Protein AF-A0A2E0PQY1-F1 (afdb_monomer_lite)

Foldseek 3Di:
DVCCVVVVNQEDEAEQADPPHDDPLLVLQVLLVVLVVVVCVVVNHFYEYEYAADDALVNQLSCLQSNHPGYDYDDPDDDDPVVVVVRVVVNVVVCVVLVHPDSNPRHLVSDEDCDDVSLVSNVRHHPVGPGRDVVVVVVD

Radius of gyration: 15.75 Å; chains: 1; bounding box: 32×39×38 Å

pLDDT: mean 88.06, std 8.1, range [52.03, 96.94]

Structure (mmCIF, N/CA/C/O backbone):
data_AF-A0A2E0PQY1-F1
#
_entry.id   AF-A0A2E0PQY1-F1
#
loop_
_atom_site.group_PDB
_atom_site.id
_atom_site.type_symbol
_atom_site.label_atom_id
_atom_site.label_alt_id
_atom_site.label_comp_id
_atom_site.label_asym_id
_atom_site.label_entity_id
_atom_site.label_seq_id
_atom_site.pdbx_PDB_ins_code
_atom_site.Cartn_x
_atom_site.Cartn_y
_atom_site.Cartn_z
_atom_site.occupancy
_atom_site.B_iso_or_equiv
_atom_site.auth_seq_id
_atom_site.auth_comp_id
_atom_site.auth_asym_id
_atom_site.auth_atom_id
_atom_site.pdbx_PDB_model_num
ATOM 1 N N . PHE A 1 1 ? 0.077 -16.374 2.109 1.00 88.81 1 PHE A N 1
ATOM 2 C CA . PHE A 1 1 ? -1.382 -16.440 2.344 1.00 88.81 1 PHE A CA 1
ATOM 3 C C . PHE A 1 1 ? -2.010 -17.798 2.035 1.00 88.81 1 PHE A C 1
ATOM 5 O O . PHE A 1 1 ? -3.224 -17.885 1.972 1.00 88.81 1 PHE A O 1
ATOM 12 N N . ARG A 1 2 ? -1.233 -18.884 1.908 1.00 88.38 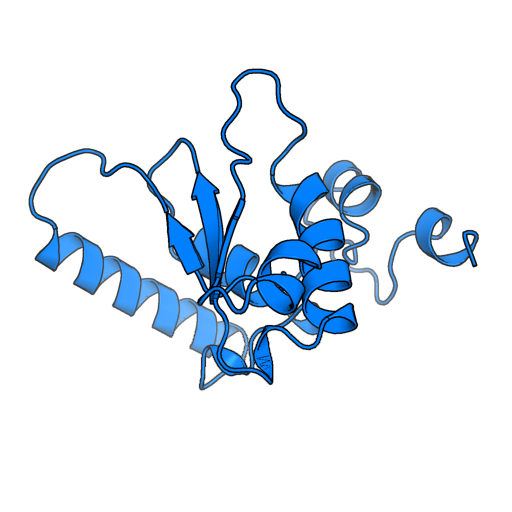2 ARG A N 1
ATOM 13 C CA . ARG A 1 2 ? -1.807 -20.219 1.703 1.00 88.38 2 ARG A CA 1
ATOM 14 C C . ARG A 1 2 ? -2.654 -20.681 2.891 1.00 88.38 2 ARG A C 1
ATOM 16 O O . ARG A 1 2 ? -3.791 -21.051 2.686 1.00 88.38 2 ARG A O 1
ATOM 23 N N . LEU A 1 3 ? -2.146 -20.536 4.118 1.00 90.88 3 LEU A N 1
ATOM 24 C CA . LEU A 1 3 ? -2.898 -20.871 5.336 1.00 90.88 3 LEU A CA 1
ATOM 25 C C . LEU A 1 3 ? -4.227 -20.110 5.454 1.00 90.88 3 LEU A C 1
ATOM 27 O O . LEU A 1 3 ? -5.209 -20.684 5.892 1.00 90.88 3 LEU A O 1
ATOM 31 N N . VAL A 1 4 ? -4.273 -18.847 5.015 1.00 92.31 4 VAL A N 1
ATOM 32 C CA . VAL A 1 4 ? -5.513 -18.049 4.975 1.00 92.31 4 VAL A CA 1
ATOM 33 C C . VAL A 1 4 ? -6.566 -18.702 4.075 1.00 92.31 4 VAL A C 1
ATOM 35 O O . VAL A 1 4 ? -7.746 -18.678 4.396 1.00 92.31 4 VAL A O 1
ATOM 38 N N . MET A 1 5 ? -6.137 -19.301 2.962 1.00 90.12 5 MET A N 1
ATOM 39 C CA . MET A 1 5 ? -7.024 -20.016 2.043 1.00 90.12 5 MET A CA 1
ATOM 40 C C . MET A 1 5 ? -7.371 -21.411 2.566 1.00 90.12 5 MET A C 1
ATOM 42 O O . MET A 1 5 ? -8.541 -21.765 2.616 1.00 90.12 5 MET A O 1
ATOM 46 N N . ASP A 1 6 ? -6.362 -22.180 2.978 1.00 93.12 6 ASP A N 1
ATOM 47 C CA . ASP A 1 6 ? -6.505 -23.581 3.390 1.00 93.12 6 ASP A CA 1
ATOM 48 C C . ASP A 1 6 ? -7.356 -23.724 4.668 1.00 93.12 6 ASP A C 1
ATOM 50 O O . ASP A 1 6 ? -8.030 -24.735 4.842 1.00 93.12 6 ASP A O 1
ATOM 54 N N . LEU A 1 7 ? -7.338 -22.718 5.549 1.00 94.75 7 LEU A N 1
ATOM 55 C CA . LEU A 1 7 ? -8.118 -22.675 6.794 1.00 94.75 7 LEU A CA 1
ATOM 56 C C . LEU A 1 7 ? -9.393 -21.821 6.690 1.00 94.75 7 LEU A C 1
ATOM 58 O O . LEU A 1 7 ? -10.040 -21.587 7.704 1.00 94.75 7 LEU A O 1
ATOM 62 N N . ASP A 1 8 ? -9.711 -21.323 5.494 1.00 92.12 8 ASP A N 1
ATOM 63 C CA . ASP A 1 8 ? -10.828 -20.414 5.220 1.00 92.12 8 ASP A CA 1
ATOM 64 C C . ASP A 1 8 ? -10.943 -19.221 6.189 1.00 92.12 8 ASP A C 1
ATOM 66 O O . ASP A 1 8 ? -12.006 -18.887 6.702 1.00 92.12 8 ASP A O 1
ATOM 70 N N . LEU A 1 9 ? -9.819 -18.548 6.439 1.00 94.50 9 LEU A N 1
ATOM 71 C CA . LEU A 1 9 ? -9.790 -17.345 7.271 1.00 94.50 9 LEU A CA 1
ATOM 72 C C . LEU A 1 9 ? -10.254 -16.123 6.472 1.00 94.50 9 LEU A C 1
ATOM 74 O O . LEU A 1 9 ? -10.051 -16.049 5.254 1.00 94.50 9 LEU A O 1
ATOM 78 N N . ASP A 1 10 ? -10.776 -15.115 7.169 1.00 93.38 10 ASP A N 1
ATOM 79 C CA . ASP A 1 10 ? -11.189 -13.841 6.564 1.00 93.38 10 ASP A CA 1
ATOM 80 C C . ASP A 1 10 ? -10.007 -12.999 6.074 1.00 93.38 10 ASP A C 1
ATOM 82 O O . ASP A 1 10 ? -10.168 -12.106 5.243 1.00 93.38 10 ASP A O 1
ATOM 86 N N . GLY A 1 11 ? -8.795 -13.256 6.569 1.00 93.31 11 GLY A N 1
ATOM 87 C CA . GLY A 1 11 ? -7.642 -12.452 6.203 1.00 93.31 11 GLY A CA 1
ATOM 88 C C . GLY A 1 11 ? -6.371 -12.740 6.985 1.00 93.31 11 GLY A C 1
ATOM 89 O O . GLY A 1 11 ? -6.246 -13.747 7.680 1.00 93.31 11 GLY A O 1
ATOM 90 N N . ALA A 1 12 ? -5.406 -11.835 6.845 1.00 93.56 12 ALA A N 1
ATOM 91 C CA . ALA A 1 12 ? -4.158 -11.843 7.594 1.00 93.56 12 ALA A CA 1
ATOM 92 C C . ALA A 1 12 ? -3.723 -10.427 7.975 1.00 93.56 12 ALA A C 1
ATOM 94 O O . ALA A 1 12 ? -3.894 -9.478 7.208 1.00 93.56 12 ALA A O 1
ATOM 95 N N . VAL A 1 13 ? -3.071 -10.326 9.130 1.00 92.44 13 VAL A N 1
ATOM 96 C CA . VAL A 1 13 ? -2.272 -9.165 9.516 1.00 92.44 13 VAL A CA 1
ATOM 97 C C . VAL A 1 13 ? -0.809 -9.526 9.312 1.00 92.44 13 VAL A C 1
ATOM 99 O O . VAL A 1 13 ? -0.341 -10.551 9.804 1.00 92.44 1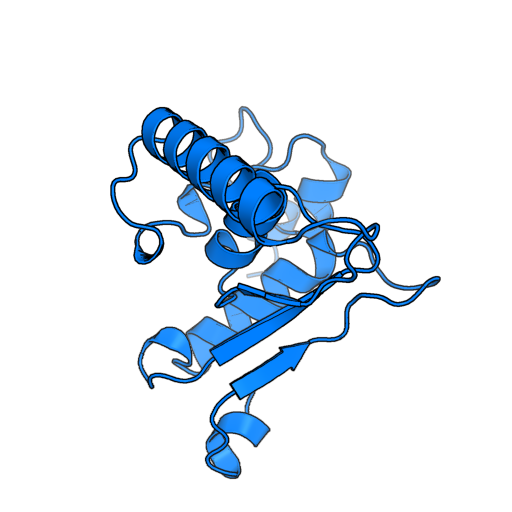3 VAL A O 1
ATOM 102 N N . VAL A 1 14 ? -0.098 -8.713 8.538 1.00 89.25 14 VAL A N 1
ATOM 103 C CA . VAL A 1 14 ? 1.336 -8.866 8.314 1.00 89.25 14 VAL A CA 1
ATOM 104 C C . VAL A 1 14 ? 2.062 -7.896 9.234 1.00 89.25 14 VAL A C 1
ATOM 106 O O . VAL A 1 14 ? 2.099 -6.691 8.982 1.00 89.25 14 VAL A O 1
ATOM 109 N N . GLU A 1 15 ? 2.667 -8.440 10.283 1.00 85.56 15 GLU A N 1
ATOM 110 C CA . GLU A 1 15 ? 3.571 -7.696 11.150 1.00 85.56 15 GLU A CA 1
ATOM 111 C C . GLU A 1 15 ? 4.848 -7.375 10.363 1.00 85.56 15 GLU A C 1
ATOM 113 O O . GLU A 1 15 ? 5.641 -8.250 10.014 1.00 85.56 15 GLU A O 1
ATOM 118 N N . CYS A 1 16 ? 5.025 -6.103 10.015 1.00 76.00 16 CYS A N 1
ATOM 119 C CA . CYS A 1 16 ? 6.270 -5.591 9.435 1.00 76.00 16 CYS A CA 1
ATOM 120 C C . CYS A 1 16 ? 6.935 -4.556 10.359 1.00 76.00 16 CYS A C 1
ATOM 122 O O . CYS A 1 16 ? 7.939 -3.937 10.004 1.00 76.00 16 CYS A O 1
ATOM 124 N N . ALA A 1 17 ? 6.369 -4.388 11.552 1.00 66.94 17 ALA A N 1
ATOM 125 C CA . ALA A 1 17 ? 6.656 -3.366 12.539 1.00 66.94 17 ALA A CA 1
ATOM 126 C C . ALA A 1 17 ? 7.740 -3.818 13.540 1.00 66.94 17 ALA A C 1
ATOM 128 O O . ALA A 1 17 ? 7.643 -3.589 14.737 1.00 66.94 17 ALA A O 1
ATOM 129 N N . THR A 1 18 ? 8.802 -4.482 13.075 1.00 65.62 18 THR A N 1
ATOM 130 C CA . THR A 1 18 ? 9.879 -4.931 13.974 1.00 65.62 18 THR A CA 1
ATOM 131 C C . THR A 1 18 ? 11.009 -3.891 14.036 1.00 65.62 18 THR A C 1
ATOM 133 O O . THR A 1 18 ? 11.478 -3.483 12.969 1.00 65.62 18 THR A O 1
ATOM 136 N N . PRO A 1 19 ? 11.526 -3.513 15.225 1.00 60.47 19 PRO A N 1
ATOM 137 C CA . PRO A 1 19 ? 12.599 -2.516 15.378 1.00 60.47 19 PRO A CA 1
ATOM 138 C C . PRO A 1 19 ? 13.877 -2.805 14.572 1.00 60.47 19 PRO A C 1
ATOM 140 O O . PRO A 1 19 ? 14.558 -1.880 14.142 1.00 60.47 19 PRO A O 1
ATOM 143 N N . ASN A 1 20 ? 14.170 -4.087 14.323 1.00 60.59 20 ASN A N 1
ATOM 144 C CA . ASN A 1 20 ? 15.337 -4.552 13.558 1.00 60.59 20 ASN A CA 1
ATOM 145 C C . ASN A 1 20 ? 14.961 -5.097 12.164 1.00 60.59 20 ASN A C 1
ATOM 147 O O . ASN A 1 20 ? 15.749 -5.800 11.531 1.00 60.59 20 ASN A O 1
ATOM 151 N N . GLY A 1 21 ? 13.733 -4.843 11.709 1.00 58.28 21 GLY A N 1
ATOM 152 C CA . GLY A 1 21 ? 13.182 -5.419 10.486 1.00 58.28 21 GLY A CA 1
ATOM 153 C C . GLY A 1 21 ? 13.717 -4.797 9.206 1.00 58.28 21 GLY A C 1
ATOM 154 O O . GLY A 1 21 ? 14.208 -3.670 9.175 1.00 58.28 21 GLY A O 1
ATOM 155 N N . SER A 1 22 ? 13.547 -5.522 8.100 1.00 62.38 22 SER A N 1
ATOM 156 C CA . SER A 1 22 ? 13.678 -4.942 6.762 1.00 62.38 22 SER A CA 1
ATOM 157 C C . SER A 1 22 ? 12.731 -3.749 6.602 1.00 62.38 22 SER A C 1
ATOM 159 O O . SER A 1 22 ? 11.600 -3.806 7.082 1.00 62.38 22 SER A O 1
ATOM 161 N N . ARG A 1 23 ? 13.152 -2.706 5.869 1.00 72.81 23 ARG A N 1
ATOM 162 C CA . ARG A 1 23 ? 12.294 -1.555 5.526 1.00 72.81 23 ARG A CA 1
ATOM 163 C C . ARG A 1 23 ? 10.919 -2.041 5.042 1.00 72.81 23 ARG A C 1
ATOM 165 O O . ARG A 1 23 ? 10.879 -2.924 4.186 1.00 72.81 23 ARG A O 1
ATOM 172 N N . LEU A 1 24 ? 9.820 -1.430 5.507 1.00 77.94 24 LEU A N 1
ATOM 173 C CA . LEU A 1 24 ? 8.442 -1.765 5.089 1.00 77.94 24 LEU A CA 1
ATOM 174 C C . LEU A 1 24 ? 8.318 -1.913 3.563 1.00 77.94 24 LEU A C 1
ATOM 176 O O . LEU A 1 24 ? 7.732 -2.872 3.064 1.00 77.94 24 LEU A O 1
ATOM 180 N N . ALA A 1 25 ? 8.977 -1.019 2.818 1.00 79.62 25 ALA A N 1
ATOM 181 C CA . ALA A 1 25 ? 9.024 -1.027 1.358 1.00 79.62 25 ALA A CA 1
ATOM 182 C C . ALA A 1 25 ? 9.526 -2.345 0.729 1.00 79.62 25 ALA A C 1
ATOM 184 O O . ALA A 1 25 ? 9.157 -2.652 -0.402 1.00 79.62 25 ALA A O 1
ATOM 185 N N . ALA A 1 26 ? 10.339 -3.136 1.437 1.00 82.06 26 ALA A N 1
ATOM 186 C CA . ALA A 1 26 ? 10.832 -4.436 0.982 1.00 82.06 26 ALA A CA 1
ATOM 187 C C . ALA A 1 26 ? 9.815 -5.579 1.175 1.00 82.06 26 ALA A C 1
ATOM 189 O O . ALA A 1 26 ? 9.912 -6.608 0.502 1.00 82.06 26 ALA A O 1
ATOM 190 N N . ALA A 1 27 ? 8.837 -5.421 2.073 1.00 83.38 27 ALA A N 1
ATOM 191 C CA . ALA A 1 27 ? 7.785 -6.413 2.313 1.00 83.38 27 ALA A CA 1
ATOM 192 C C . ALA A 1 27 ? 6.624 -6.275 1.314 1.00 83.38 27 ALA A C 1
ATOM 194 O O . ALA A 1 27 ? 6.091 -7.277 0.828 1.00 83.38 27 ALA A O 1
ATOM 195 N N . LEU A 1 28 ? 6.293 -5.037 0.937 1.00 83.62 28 LEU A N 1
ATOM 196 C CA . LEU A 1 28 ? 5.216 -4.693 0.000 1.00 83.62 28 LEU A CA 1
ATOM 197 C C . LEU A 1 28 ? 5.197 -5.509 -1.314 1.00 83.62 28 LEU A C 1
ATOM 199 O O . LEU A 1 28 ? 4.122 -5.954 -1.716 1.00 83.62 28 LEU A O 1
ATOM 203 N N . PRO A 1 29 ? 6.327 -5.787 -1.997 1.00 82.62 29 PRO A N 1
ATOM 204 C CA . PRO A 1 29 ? 6.317 -6.551 -3.244 1.00 82.62 29 PRO A CA 1
ATOM 205 C C . PRO A 1 29 ? 5.970 -8.019 -3.006 1.00 82.62 29 PRO A C 1
ATOM 207 O O . PRO A 1 29 ? 5.241 -8.611 -3.800 1.00 82.62 29 PRO A O 1
ATOM 210 N N . LYS A 1 30 ? 6.468 -8.600 -1.905 1.00 85.31 30 LYS A N 1
ATOM 211 C CA . LYS A 1 30 ? 6.166 -9.983 -1.519 1.00 85.31 30 LYS A CA 1
ATOM 212 C C . LYS A 1 30 ? 4.689 -10.127 -1.175 1.00 85.31 30 LYS A C 1
ATOM 214 O O . LYS A 1 30 ? 4.054 -11.068 -1.644 1.00 85.31 30 LYS A O 1
ATOM 219 N N . ILE A 1 31 ? 4.142 -9.171 -0.422 1.00 88.69 31 ILE A N 1
ATOM 220 C CA . ILE A 1 31 ? 2.715 -9.116 -0.088 1.00 88.69 31 ILE A CA 1
ATOM 221 C C . ILE A 1 31 ? 1.883 -9.018 -1.366 1.00 88.69 31 ILE A C 1
ATOM 223 O O . ILE A 1 31 ? 1.023 -9.864 -1.586 1.00 88.69 31 ILE A O 1
ATOM 227 N N . GLY A 1 32 ? 2.179 -8.061 -2.249 1.00 86.44 32 GLY A N 1
ATOM 228 C CA . GLY A 1 32 ? 1.419 -7.866 -3.484 1.00 86.44 32 GLY A CA 1
ATOM 229 C C . GLY A 1 32 ? 1.456 -9.068 -4.427 1.00 86.44 32 GLY A C 1
ATOM 230 O O . GLY A 1 32 ? 0.422 -9.459 -4.971 1.00 86.44 32 GLY A O 1
ATOM 231 N N . LEU A 1 33 ? 2.623 -9.698 -4.598 1.00 85.81 33 LEU A N 1
ATOM 232 C CA . LEU A 1 33 ? 2.763 -10.909 -5.413 1.00 85.81 33 LEU A CA 1
ATOM 233 C C . LEU A 1 33 ? 1.994 -12.087 -4.812 1.00 85.81 33 LEU A C 1
ATOM 235 O O . LEU A 1 33 ? 1.245 -12.746 -5.530 1.00 85.81 33 LEU A O 1
ATOM 239 N N . ALA A 1 34 ? 2.139 -12.330 -3.508 1.00 87.50 34 ALA A N 1
ATOM 240 C CA . ALA A 1 34 ? 1.440 -13.416 -2.830 1.00 87.50 34 ALA A CA 1
ATOM 241 C C . ALA A 1 34 ? -0.080 -13.193 -2.799 1.00 87.50 34 ALA A C 1
ATOM 243 O O . ALA A 1 34 ? -0.838 -14.130 -3.032 1.00 87.50 34 ALA A O 1
ATOM 244 N N . SER A 1 35 ? -0.526 -11.959 -2.546 1.00 88.12 35 SER A N 1
ATOM 245 C CA . SER A 1 35 ? -1.938 -11.554 -2.550 1.00 88.12 35 SER A CA 1
ATOM 246 C C . SER A 1 35 ? -2.572 -11.819 -3.916 1.00 88.12 35 SER A C 1
ATOM 248 O O . SER A 1 35 ? -3.613 -12.473 -4.011 1.00 88.12 35 SER A O 1
ATOM 250 N N . LYS A 1 36 ? -1.886 -11.407 -4.991 1.00 87.19 36 LYS A N 1
ATOM 251 C CA . LYS A 1 36 ? -2.334 -11.629 -6.368 1.00 87.19 36 LYS A CA 1
ATOM 252 C C . LYS A 1 36 ? -2.331 -13.107 -6.761 1.00 87.19 36 LYS A C 1
ATOM 254 O O . LYS A 1 36 ? -3.302 -13.564 -7.351 1.00 87.19 36 LYS A O 1
ATOM 259 N N . ALA A 1 37 ? -1.264 -13.846 -6.451 1.00 86.88 37 ALA A N 1
ATOM 260 C CA . ALA A 1 37 ? -1.142 -15.265 -6.796 1.00 86.88 37 ALA A CA 1
ATOM 261 C C . ALA A 1 37 ? -2.212 -16.135 -6.119 1.00 86.88 37 ALA A C 1
ATOM 263 O O . ALA A 1 37 ? -2.658 -17.116 -6.703 1.00 86.88 37 ALA A O 1
ATOM 264 N N . MET A 1 38 ? -2.637 -15.757 -4.912 1.00 86.88 38 MET A N 1
ATOM 265 C CA . MET A 1 38 ? -3.660 -16.477 -4.151 1.00 86.88 38 MET A CA 1
ATOM 266 C C . MET A 1 38 ? -5.082 -15.938 -4.379 1.00 86.88 38 MET A C 1
ATOM 268 O O . MET A 1 38 ? -6.014 -16.437 -3.759 1.00 86.88 38 MET A O 1
ATOM 272 N N . GLY A 1 39 ? -5.269 -14.915 -5.225 1.00 85.44 39 GLY A N 1
ATOM 273 C CA . GLY A 1 39 ? -6.591 -14.337 -5.490 1.00 85.44 39 GLY A CA 1
ATOM 274 C C . GLY A 1 39 ? -7.262 -13.721 -4.256 1.00 85.44 39 GLY A C 1
ATOM 275 O O . GLY A 1 39 ? -8.487 -13.749 -4.143 1.00 85.44 39 GLY A O 1
ATOM 276 N N . ILE A 1 40 ? -6.486 -13.172 -3.314 1.00 86.00 40 ILE A N 1
ATOM 277 C CA . ILE A 1 40 ? -7.017 -12.675 -2.032 1.00 86.00 40 ILE A CA 1
ATOM 278 C C . ILE A 1 40 ? -8.051 -11.564 -2.250 1.00 86.00 40 ILE A C 1
ATOM 280 O O . ILE A 1 40 ? -9.187 -11.674 -1.799 1.00 86.00 40 ILE A O 1
ATOM 284 N N . GLY A 1 41 ? -7.707 -10.548 -3.049 1.00 78.19 41 GLY A N 1
ATOM 285 C CA . GLY A 1 41 ? -8.624 -9.441 -3.343 1.00 78.19 41 GLY A CA 1
ATOM 286 C C . GLY A 1 41 ? -9.887 -9.848 -4.114 1.00 78.19 41 GLY A C 1
ATOM 287 O O . GLY A 1 41 ? -10.893 -9.153 -4.040 1.00 78.19 41 GLY A O 1
ATOM 288 N N . THR A 1 42 ? -9.869 -10.974 -4.836 1.00 82.56 42 THR A N 1
ATOM 289 C CA . THR A 1 42 ? -11.040 -11.492 -5.570 1.00 82.56 42 THR A CA 1
ATOM 290 C C . THR A 1 42 ? -11.912 -12.427 -4.737 1.00 82.56 42 THR A C 1
ATOM 292 O O . THR A 1 42 ? -13.039 -12.706 -5.127 1.00 82.56 42 THR A O 1
ATOM 295 N N . THR A 1 43 ? -11.404 -12.918 -3.605 1.00 85.75 43 THR A N 1
ATOM 296 C CA . THR A 1 43 ? -12.106 -13.860 -2.716 1.00 85.75 43 THR A CA 1
ATOM 297 C C . THR A 1 43 ? -12.714 -13.173 -1.495 1.00 85.75 43 THR A C 1
ATOM 299 O O . THR A 1 43 ? -13.198 -13.844 -0.593 1.00 85.75 43 THR A O 1
ATOM 302 N N . GLY A 1 44 ? -12.700 -11.834 -1.462 1.00 85.25 44 GLY A N 1
ATOM 303 C CA . GLY A 1 44 ? -13.249 -11.046 -0.357 1.00 85.25 44 GLY A CA 1
ATOM 304 C C . GLY A 1 44 ? -12.423 -11.115 0.929 1.00 85.25 44 GLY A C 1
ATOM 305 O O . GLY A 1 44 ? -12.894 -10.662 1.965 1.00 85.25 44 GLY A O 1
ATOM 306 N N . LYS A 1 45 ? -11.206 -11.669 0.870 1.00 91.69 45 LYS A N 1
ATOM 307 C CA . LYS A 1 45 ? -10.313 -11.803 2.023 1.00 91.69 45 LYS A CA 1
ATOM 308 C C . LYS A 1 45 ? -9.452 -10.549 2.196 1.00 91.69 45 LYS A C 1
ATOM 310 O O . LYS A 1 45 ? -9.093 -9.883 1.222 1.00 91.69 45 LYS A O 1
ATOM 315 N N . PHE A 1 46 ? -9.083 -10.243 3.436 1.00 92.56 46 PHE A N 1
ATOM 316 C CA . PHE A 1 46 ? -8.410 -8.998 3.798 1.00 92.56 46 PHE A CA 1
ATOM 317 C C . PHE A 1 46 ? -6.931 -9.193 4.140 1.00 92.56 46 PHE A C 1
ATOM 319 O O . PHE A 1 46 ? -6.536 -10.175 4.765 1.00 92.56 46 PHE A O 1
ATOM 326 N N . ILE A 1 47 ? -6.091 -8.232 3.756 1.00 93.12 47 ILE A N 1
ATOM 327 C CA . ILE A 1 47 ? -4.688 -8.178 4.180 1.00 93.12 47 ILE A CA 1
ATOM 328 C C . ILE A 1 47 ? -4.422 -6.818 4.799 1.00 93.12 47 ILE A C 1
ATOM 330 O O . ILE A 1 47 ? -4.489 -5.798 4.117 1.00 93.12 47 ILE A O 1
ATOM 334 N N . PHE A 1 48 ? -4.049 -6.808 6.067 1.00 92.88 48 PHE A N 1
ATOM 335 C CA . PHE A 1 48 ? -3.568 -5.611 6.737 1.00 92.88 48 PHE A CA 1
ATOM 336 C C . PHE A 1 48 ? -2.061 -5.692 6.922 1.00 92.88 48 PHE A C 1
ATOM 338 O O . PHE A 1 48 ? -1.504 -6.778 7.085 1.00 92.88 48 PHE A O 1
ATOM 345 N N . ILE A 1 49 ? -1.399 -4.543 6.893 1.00 91.06 49 ILE A N 1
ATOM 346 C CA . ILE A 1 49 ? -0.000 -4.421 7.299 1.00 91.06 49 ILE A CA 1
ATOM 347 C C . ILE A 1 49 ? 0.075 -3.522 8.526 1.00 91.06 49 ILE A C 1
ATOM 349 O O . ILE A 1 49 ? -0.614 -2.505 8.600 1.00 91.06 49 ILE A O 1
ATOM 353 N N . GLU A 1 50 ? 0.876 -3.930 9.500 1.00 89.81 50 GLU A N 1
ATOM 354 C CA . GLU A 1 50 ? 1.068 -3.176 10.733 1.00 89.81 50 GLU A CA 1
ATOM 355 C C . GLU A 1 50 ? 2.221 -2.172 10.605 1.00 89.81 50 GLU A C 1
ATOM 357 O O . GLU A 1 50 ? 3.273 -2.490 10.034 1.00 89.81 50 GLU A O 1
ATOM 362 N N . THR A 1 51 ? 2.037 -0.967 11.150 1.00 86.12 51 THR A N 1
ATOM 363 C CA . THR A 1 51 ? 3.052 0.095 11.201 1.00 86.12 51 THR A CA 1
ATOM 364 C C . THR A 1 51 ? 3.355 0.512 12.635 1.00 86.12 51 THR A C 1
ATOM 366 O O . THR A 1 51 ? 2.487 0.508 13.498 1.00 86.12 51 THR A O 1
ATOM 369 N N . MET A 1 52 ? 4.599 0.934 12.884 1.00 84.06 52 MET A N 1
ATOM 370 C CA . MET A 1 52 ? 5.037 1.404 14.210 1.00 84.06 52 MET A CA 1
ATOM 371 C C . MET A 1 52 ? 4.577 2.821 14.553 1.00 84.06 52 MET A C 1
ATOM 373 O O . MET A 1 52 ? 4.606 3.213 15.714 1.00 84.06 52 MET A O 1
ATOM 377 N N . ASN A 1 53 ? 4.192 3.598 13.544 1.00 86.44 53 ASN A N 1
ATOM 378 C CA . ASN A 1 53 ? 3.813 4.998 13.684 1.00 86.44 53 ASN A CA 1
ATOM 379 C C . ASN A 1 53 ? 2.417 5.216 13.102 1.00 86.44 53 ASN A C 1
ATOM 381 O O . ASN A 1 53 ? 1.978 4.444 12.242 1.00 86.44 53 ASN A O 1
ATOM 385 N N . GLU A 1 54 ? 1.758 6.282 13.556 1.00 90.19 54 GLU A N 1
ATOM 386 C CA . GLU A 1 54 ? 0.493 6.743 12.985 1.00 90.19 54 GLU A CA 1
ATOM 387 C C . GLU A 1 54 ? 0.704 7.111 11.504 1.00 90.19 54 GLU A C 1
ATOM 389 O O . GLU A 1 54 ? 1.580 7.932 11.213 1.00 90.19 54 GLU A O 1
ATOM 394 N N . PRO A 1 55 ? -0.038 6.486 10.574 1.00 90.06 55 PRO A N 1
ATOM 395 C CA . PRO A 1 55 ? 0.167 6.654 9.147 1.00 90.06 55 PRO A CA 1
ATOM 396 C C . PRO A 1 55 ? -0.462 7.949 8.652 1.00 90.06 55 PRO A C 1
ATOM 398 O O . PRO A 1 55 ? -1.483 8.408 9.173 1.00 90.06 55 PRO A O 1
ATOM 401 N N . ASP A 1 56 ? 0.107 8.488 7.582 1.00 92.44 56 ASP A N 1
ATOM 402 C CA . ASP A 1 56 ? -0.530 9.545 6.807 1.00 92.44 56 ASP A CA 1
ATOM 403 C C . ASP A 1 56 ? -1.342 8.982 5.620 1.00 92.44 56 ASP A C 1
ATOM 405 O O . ASP A 1 56 ? -1.418 7.772 5.366 1.00 92.44 56 ASP A O 1
ATOM 409 N N . ALA A 1 57 ? -1.979 9.875 4.859 1.00 94.00 57 ALA A N 1
ATOM 410 C CA . ALA A 1 57 ? -2.731 9.482 3.671 1.00 94.00 57 ALA A CA 1
ATOM 411 C C . ALA A 1 57 ? -1.860 8.777 2.611 1.00 94.00 57 ALA A C 1
ATOM 413 O O . ALA A 1 57 ? -2.346 7.885 1.915 1.00 94.00 57 ALA A O 1
ATOM 414 N N . LYS A 1 58 ? -0.579 9.139 2.465 1.00 92.00 58 LYS A N 1
ATOM 415 C CA . LYS A 1 58 ? 0.316 8.508 1.483 1.00 92.00 58 LYS A CA 1
ATOM 416 C C . LYS A 1 58 ? 0.651 7.085 1.892 1.00 92.00 58 LYS A C 1
ATOM 418 O O . LYS A 1 58 ? 0.643 6.212 1.026 1.00 92.00 58 LYS A O 1
ATOM 423 N N . ASP A 1 59 ? 0.898 6.846 3.176 1.00 91.50 59 ASP A N 1
ATOM 424 C CA . ASP A 1 59 ? 1.154 5.509 3.706 1.00 91.50 59 ASP A CA 1
ATOM 425 C C . ASP A 1 59 ? -0.007 4.564 3.368 1.00 91.50 59 ASP A C 1
ATOM 427 O O . ASP A 1 59 ? 0.212 3.462 2.853 1.00 91.50 59 ASP A O 1
ATOM 431 N N . MET A 1 60 ? -1.252 5.023 3.548 1.00 92.00 60 MET A N 1
ATOM 432 C CA . MET A 1 60 ? -2.448 4.266 3.155 1.00 92.00 60 MET A CA 1
ATOM 433 C C . MET A 1 60 ? -2.476 3.959 1.654 1.00 92.00 60 MET A C 1
ATOM 435 O O . MET A 1 60 ? -2.700 2.812 1.260 1.00 92.00 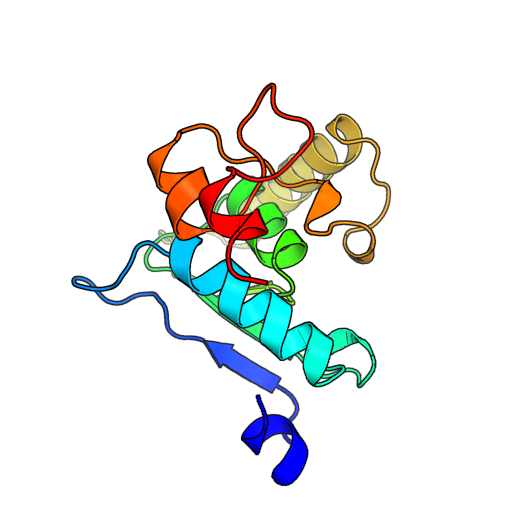60 MET A O 1
ATOM 439 N N . LEU A 1 61 ? -2.213 4.951 0.799 1.00 92.62 61 LEU A N 1
ATOM 440 C CA . LEU A 1 61 ? -2.195 4.756 -0.656 1.00 92.62 61 LEU A CA 1
ATOM 441 C C . LEU A 1 61 ? -1.086 3.791 -1.096 1.00 92.62 61 LEU A C 1
ATOM 443 O O . LEU A 1 61 ? -1.293 2.989 -2.009 1.00 92.62 61 LEU A O 1
ATOM 447 N N . VAL A 1 62 ? 0.080 3.844 -0.450 1.00 91.50 62 VAL A N 1
ATOM 448 C CA . VAL A 1 62 ? 1.198 2.925 -0.695 1.00 91.50 62 VAL A CA 1
ATOM 449 C C . VAL A 1 62 ? 0.824 1.502 -0.292 1.00 91.50 62 VAL A C 1
ATOM 451 O O . VAL A 1 62 ? 1.081 0.573 -1.064 1.00 91.50 62 VAL A O 1
ATOM 454 N N . ALA A 1 63 ? 0.186 1.317 0.864 1.00 91.00 63 ALA A N 1
ATOM 455 C CA . ALA A 1 63 ? -0.276 0.011 1.326 1.00 91.00 63 ALA A CA 1
ATOM 456 C C . ALA A 1 63 ? -1.300 -0.595 0.355 1.00 91.00 63 ALA A C 1
ATOM 458 O O . ALA A 1 63 ? -1.105 -1.711 -0.137 1.00 91.00 63 ALA A O 1
ATOM 459 N N . ILE A 1 64 ? -2.332 0.174 -0.008 1.00 91.38 64 ILE A N 1
ATOM 460 C CA . ILE A 1 64 ? -3.365 -0.255 -0.963 1.00 91.38 64 ILE A CA 1
ATOM 461 C C . ILE A 1 64 ? -2.742 -0.555 -2.330 1.00 91.38 64 ILE A C 1
ATOM 463 O O . ILE A 1 64 ? -2.935 -1.631 -2.897 1.00 91.38 64 ILE A O 1
ATOM 467 N N . GLY A 1 65 ? -1.903 0.350 -2.844 1.00 91.00 65 GLY A N 1
ATOM 468 C CA . GLY A 1 65 ? -1.213 0.171 -4.122 1.00 91.00 65 GLY A CA 1
ATOM 469 C C . GLY A 1 65 ? -0.270 -1.034 -4.158 1.00 91.00 65 GLY A C 1
ATOM 470 O O . GLY A 1 65 ? 0.055 -1.539 -5.236 1.00 91.00 65 GLY A O 1
ATOM 471 N N . SER A 1 66 ? 0.137 -1.525 -2.991 1.00 88.62 66 SER A N 1
ATOM 472 C CA . SER A 1 66 ? 0.972 -2.713 -2.831 1.00 88.62 66 SER A CA 1
ATOM 473 C C . SER A 1 66 ? 0.178 -4.012 -2.703 1.00 88.62 66 SER A C 1
ATOM 475 O O . SER A 1 66 ? 0.786 -5.078 -2.657 1.00 88.62 66 SER A O 1
ATOM 477 N N . GLY A 1 67 ? -1.156 -3.954 -2.716 1.00 88.62 67 GLY A N 1
ATOM 478 C CA . GLY A 1 67 ? -2.030 -5.125 -2.635 1.00 88.62 67 GLY A CA 1
ATOM 479 C C . GLY A 1 67 ? -2.500 -5.469 -1.220 1.00 88.62 67 GLY A C 1
ATOM 480 O O . GLY A 1 67 ? -2.970 -6.591 -1.015 1.00 88.62 67 GLY A O 1
ATOM 481 N N . CYS A 1 68 ? -2.369 -4.538 -0.270 1.00 90.94 68 CYS A N 1
ATOM 482 C CA . CYS A 1 68 ? -3.017 -4.616 1.038 1.00 90.94 68 CYS A CA 1
ATOM 483 C C . CYS A 1 68 ? -4.440 -4.034 0.971 1.00 90.94 68 CYS A C 1
ATOM 485 O O . CYS A 1 68 ? -4.748 -3.197 0.127 1.00 90.94 68 CYS A O 1
ATOM 487 N N . THR A 1 69 ? -5.298 -4.445 1.896 1.00 91.94 69 THR A N 1
ATOM 488 C CA . THR A 1 69 ? -6.611 -3.837 2.152 1.00 91.94 69 THR A CA 1
ATOM 489 C C . THR A 1 69 ? -6.474 -2.533 2.933 1.00 91.94 69 THR A C 1
ATOM 491 O O . THR A 1 69 ? -7.197 -1.577 2.672 1.00 91.94 69 THR A O 1
ATOM 494 N N . GLY A 1 70 ? -5.550 -2.482 3.893 1.00 90.88 70 GLY A N 1
ATOM 495 C CA . GLY A 1 70 ? -5.380 -1.321 4.756 1.00 90.88 70 GLY A CA 1
ATOM 496 C C . GLY A 1 70 ? -4.197 -1.451 5.705 1.00 90.88 70 GLY A C 1
ATOM 497 O O . GLY A 1 70 ? -3.333 -2.318 5.537 1.00 90.88 70 GLY A O 1
ATOM 498 N N . LEU A 1 71 ? -4.185 -0.574 6.707 1.00 91.62 71 LEU A N 1
ATOM 499 C CA . LEU A 1 71 ? -3.138 -0.459 7.716 1.00 91.62 71 LEU A CA 1
ATOM 500 C C . LEU A 1 71 ? -3.703 -0.699 9.115 1.00 91.62 71 LEU A C 1
ATOM 502 O O . LEU A 1 71 ? -4.846 -0.340 9.394 1.00 91.62 71 LEU A O 1
ATOM 506 N N . ILE A 1 72 ? -2.875 -1.268 9.985 1.00 91.88 72 ILE A N 1
ATOM 507 C CA . ILE A 1 72 ? -3.075 -1.283 11.435 1.00 91.88 72 ILE A CA 1
ATOM 508 C C . ILE A 1 72 ? -1.954 -0.445 12.032 1.00 91.88 72 ILE A C 1
ATOM 510 O O . ILE A 1 72 ? -0.789 -0.660 11.708 1.00 91.88 72 ILE A O 1
ATOM 514 N N . ALA A 1 73 ? -2.302 0.530 12.862 1.00 89.69 73 ALA A N 1
ATOM 515 C CA . ALA A 1 73 ? -1.328 1.475 13.372 1.00 89.69 73 ALA A CA 1
ATOM 516 C C . ALA A 1 73 ? -1.698 2.004 14.757 1.00 89.69 73 ALA A C 1
ATOM 518 O O . ALA A 1 73 ? -2.889 2.113 15.072 1.00 89.69 73 ALA A O 1
ATOM 519 N N . PRO A 1 74 ? -0.700 2.396 15.566 1.00 88.44 74 PRO A N 1
ATOM 520 C CA . PRO A 1 74 ? -0.952 3.137 16.786 1.00 88.44 74 PRO A CA 1
ATOM 521 C C . PRO A 1 74 ? -1.487 4.536 16.466 1.00 88.44 74 PRO A C 1
ATOM 523 O O . PRO A 1 74 ? -1.194 5.126 15.426 1.00 88.44 74 PRO A O 1
ATOM 526 N N . THR A 1 75 ? -2.244 5.093 17.408 1.00 86.94 75 THR A N 1
ATOM 527 C CA . THR A 1 75 ? -2.644 6.504 17.394 1.00 86.94 75 THR A CA 1
ATOM 528 C C . THR A 1 75 ? -1.719 7.300 18.308 1.00 86.94 75 THR A C 1
ATOM 530 O O . THR A 1 75 ? -1.413 6.851 19.412 1.00 86.94 75 THR A O 1
ATOM 533 N N . SER A 1 76 ? -1.315 8.509 17.909 1.00 86.56 76 SER A N 1
ATOM 534 C CA . SER A 1 76 ? -0.564 9.443 18.772 1.00 86.56 76 SER A CA 1
ATOM 535 C C . SER A 1 76 ? -1.378 10.003 19.955 1.00 86.56 76 SER A C 1
ATOM 537 O O . SER A 1 76 ? -0.947 10.941 20.621 1.00 86.56 76 SER A O 1
ATOM 539 N N . GLY A 1 77 ? -2.560 9.442 20.233 1.00 85.62 77 GLY A N 1
ATOM 540 C CA . GLY A 1 77 ? -3.516 9.952 21.213 1.00 85.62 77 GLY A CA 1
ATOM 541 C C . GLY A 1 77 ? -4.414 11.052 20.639 1.00 85.62 77 GLY A C 1
ATOM 542 O O . GLY A 1 77 ? -4.394 11.335 19.440 1.00 85.62 77 GLY A O 1
ATOM 543 N N . GLY A 1 78 ? -5.230 11.666 21.4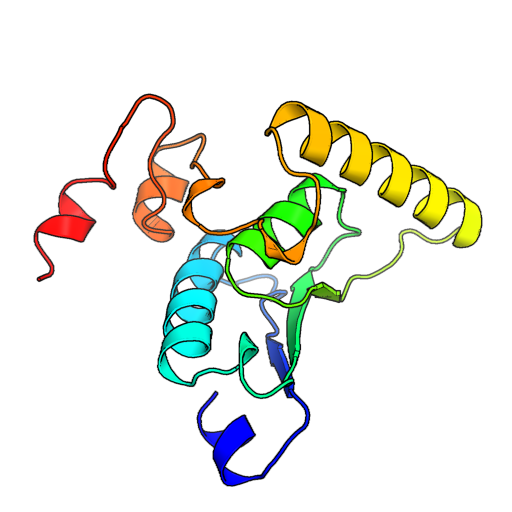96 1.00 87.56 78 GLY A N 1
ATOM 544 C CA . GLY A 1 78 ? -6.208 12.686 21.100 1.00 87.56 78 GLY A CA 1
ATOM 545 C C . GLY A 1 78 ? -7.502 12.118 20.508 1.00 87.56 78 GLY A C 1
ATOM 546 O O . GLY A 1 78 ? -7.736 10.910 20.524 1.00 87.56 78 GLY A O 1
ATOM 547 N N . ASP A 1 79 ? -8.360 13.013 20.016 1.00 91.31 79 ASP A N 1
ATOM 548 C CA . ASP A 1 79 ? -9.676 12.651 19.487 1.00 91.31 79 ASP A CA 1
ATOM 549 C C . ASP A 1 79 ? -9.573 12.065 18.068 1.00 91.31 79 ASP A C 1
ATOM 551 O O . ASP A 1 79 ? -8.958 12.654 17.173 1.00 91.31 79 ASP A O 1
ATOM 555 N N . LEU A 1 80 ? -10.162 10.885 17.861 1.00 90.69 80 LEU A N 1
ATOM 556 C CA . LEU A 1 80 ? -10.071 10.132 16.604 1.00 90.69 80 LEU A CA 1
ATOM 557 C C . LEU A 1 80 ? -10.927 10.706 15.461 1.00 90.69 80 LEU A C 1
ATOM 559 O O . LEU A 1 80 ? -10.421 10.767 14.339 1.00 90.69 80 LEU A O 1
ATOM 563 N N . PRO A 1 81 ? -12.186 11.138 15.670 1.00 93.75 81 PRO A N 1
ATOM 564 C CA . PRO A 1 81 ? -13.033 11.621 14.583 1.00 93.75 81 PRO A CA 1
ATOM 565 C C . PRO A 1 81 ? -12.420 12.786 13.782 1.00 93.75 81 PRO A C 1
ATOM 567 O O . PRO A 1 81 ? -12.396 12.688 12.554 1.00 93.75 81 PRO A O 1
ATOM 570 N N . PRO A 1 82 ? -11.837 13.839 14.397 1.00 94.31 82 PRO A N 1
ATOM 571 C CA . PRO A 1 82 ? -11.174 14.906 13.644 1.00 94.31 82 PRO A CA 1
ATOM 572 C C . PRO A 1 82 ? -9.987 14.409 12.811 1.00 94.31 82 PRO A C 1
ATOM 574 O O . PRO A 1 82 ? -9.779 14.866 11.685 1.00 94.31 82 PRO A O 1
ATOM 577 N N . LYS A 1 83 ? -9.217 13.450 13.343 1.00 92.25 83 LYS A N 1
ATOM 578 C CA . LYS A 1 83 ? -8.087 12.839 12.633 1.00 92.25 83 LYS A CA 1
ATOM 579 C C . LYS A 1 83 ? -8.550 12.057 11.408 1.00 92.25 83 LYS A C 1
ATOM 581 O O . LYS A 1 83 ? -7.965 12.213 10.341 1.00 92.25 83 LYS A O 1
ATOM 586 N N . LEU A 1 84 ? -9.627 11.281 11.535 1.00 92.56 84 LEU A N 1
ATOM 587 C CA . LEU A 1 84 ? -10.210 10.534 10.419 1.00 92.56 84 LEU A CA 1
ATOM 588 C C . LEU A 1 84 ? -10.760 11.464 9.330 1.00 92.56 84 LEU A C 1
ATOM 590 O O . LEU A 1 84 ? -10.527 11.208 8.153 1.00 92.56 84 LEU A O 1
ATOM 594 N N . VAL A 1 85 ? -11.412 12.571 9.702 1.00 96.06 85 VAL A N 1
ATOM 595 C CA . VAL A 1 85 ? -11.884 13.585 8.738 1.00 96.06 85 VAL A CA 1
ATOM 596 C C . VAL A 1 85 ? -10.712 14.215 7.982 1.00 96.06 85 VAL A C 1
ATOM 598 O O . VAL A 1 85 ? -10.766 14.375 6.760 1.00 96.06 85 VAL A O 1
ATOM 601 N N . LYS A 1 86 ? -9.624 14.546 8.688 1.00 95.19 86 LYS A N 1
ATOM 602 C CA . LYS A 1 86 ? -8.400 15.061 8.062 1.00 95.19 86 LYS A CA 1
ATOM 603 C C . LYS A 1 86 ? -7.803 14.036 7.092 1.00 95.19 86 LYS A C 1
ATOM 605 O O . LYS A 1 86 ? -7.512 14.385 5.950 1.00 95.19 86 LYS A O 1
ATOM 610 N N . LEU A 1 87 ? -7.671 12.786 7.529 1.00 94.06 87 LEU A N 1
ATOM 611 C CA . LEU A 1 87 ? -7.128 11.690 6.730 1.00 94.06 87 LEU A CA 1
ATOM 612 C C . LEU A 1 87 ? -7.965 11.442 5.467 1.00 94.06 87 LEU A C 1
ATOM 614 O O . LEU A 1 87 ? -7.412 11.319 4.377 1.00 94.06 87 LEU A O 1
ATOM 618 N N . GLU A 1 88 ? -9.295 11.445 5.584 1.00 94.81 88 GLU A N 1
ATOM 619 C CA . GLU A 1 88 ? -10.207 11.331 4.443 1.00 94.81 88 GLU A CA 1
ATOM 620 C C . GLU A 1 88 ? -10.000 12.477 3.442 1.00 94.81 88 GLU A C 1
ATOM 622 O O . GLU A 1 88 ? -9.901 12.246 2.234 1.00 94.81 88 GLU A O 1
ATOM 627 N N . SER A 1 89 ? -9.904 13.716 3.932 1.00 96.88 89 SER A N 1
ATOM 628 C CA . SER A 1 89 ? -9.665 14.894 3.095 1.00 96.88 89 SER A CA 1
ATOM 629 C C . SER A 1 89 ? -8.333 14.798 2.340 1.00 96.88 89 SER A C 1
ATOM 631 O O . SER A 1 89 ? -8.280 15.055 1.135 1.00 96.88 89 SER A O 1
ATOM 633 N N . GLU A 1 90 ? -7.259 14.396 3.021 1.00 96.94 90 GLU A N 1
ATOM 634 C CA . GLU A 1 90 ? -5.937 14.212 2.415 1.00 96.94 90 GLU A CA 1
ATOM 635 C C . GLU A 1 90 ? -5.935 13.081 1.378 1.00 96.94 90 GLU A C 1
ATOM 637 O O . GLU A 1 90 ? -5.427 13.267 0.270 1.00 96.94 90 GLU A O 1
ATOM 642 N N . LEU A 1 91 ? -6.565 11.942 1.685 1.00 94.94 91 LEU A N 1
ATOM 643 C CA . LEU A 1 91 ? -6.729 10.826 0.750 1.00 94.94 91 LEU A CA 1
ATOM 644 C C . LEU A 1 91 ? -7.453 11.261 -0.523 1.00 94.94 91 LEU A C 1
ATOM 646 O O . LEU A 1 91 ? -6.980 10.987 -1.626 1.00 94.94 91 LEU A O 1
ATOM 650 N N . ARG A 1 92 ? -8.573 11.980 -0.389 1.00 94.56 92 ARG A N 1
ATOM 651 C CA . ARG A 1 92 ? -9.323 12.513 -1.536 1.00 94.56 92 ARG A CA 1
ATOM 652 C C . ARG A 1 92 ? -8.482 13.486 -2.360 1.00 94.56 92 ARG A C 1
ATOM 654 O O . ARG A 1 92 ? -8.559 13.451 -3.589 1.00 94.56 92 ARG A O 1
ATOM 661 N N . GLY A 1 93 ? -7.675 14.321 -1.703 1.00 96.19 93 GLY A N 1
ATOM 662 C CA . GLY A 1 93 ? -6.725 15.220 -2.359 1.00 96.19 93 GLY A CA 1
ATOM 663 C C . GLY A 1 93 ? -5.731 14.459 -3.235 1.00 96.19 93 GLY A C 1
ATOM 664 O O . GLY A 1 93 ? -5.656 14.707 -4.439 1.00 96.19 93 GLY A O 1
ATOM 665 N N . TRP A 1 94 ? -5.051 13.466 -2.660 1.00 95.69 94 TRP A N 1
ATOM 666 C CA . TRP A 1 94 ? -4.096 12.625 -3.384 1.00 95.69 94 TRP A CA 1
ATOM 667 C C . TRP A 1 94 ? -4.741 11.826 -4.513 1.00 95.69 94 TRP A C 1
ATOM 669 O O . TRP A 1 94 ? -4.210 11.788 -5.619 1.00 95.69 94 TRP A O 1
ATOM 679 N N . MET A 1 95 ? -5.898 11.209 -4.262 1.00 94.56 95 MET A N 1
ATOM 680 C CA . MET A 1 95 ? -6.643 10.456 -5.272 1.00 94.56 95 MET A CA 1
ATOM 681 C C . MET A 1 95 ? -6.996 11.334 -6.479 1.00 94.56 95 MET A C 1
ATOM 683 O O . MET A 1 95 ? -6.814 10.909 -7.621 1.00 94.56 95 MET A O 1
ATOM 687 N N . LYS A 1 96 ? -7.417 12.583 -6.242 1.00 95.31 96 LYS A N 1
ATOM 688 C CA . LYS A 1 96 ? -7.682 13.560 -7.304 1.00 95.31 96 LYS A CA 1
ATOM 689 C C . LYS A 1 96 ? -6.417 13.914 -8.088 1.00 95.31 96 LYS A C 1
ATOM 691 O O . LYS A 1 96 ? -6.475 13.970 -9.314 1.00 95.31 96 LYS A O 1
ATOM 696 N N . GLU A 1 97 ? -5.292 14.116 -7.407 1.00 94.19 97 GLU A N 1
ATOM 697 C CA . GLU A 1 97 ? -4.004 14.447 -8.032 1.00 94.19 97 GLU A CA 1
ATOM 698 C C . GLU A 1 97 ? -3.508 13.336 -8.971 1.00 94.19 97 GLU A C 1
ATOM 700 O O . GLU A 1 97 ? -3.048 13.610 -10.077 1.00 94.19 97 GLU A O 1
ATOM 705 N N . ILE A 1 98 ? -3.680 12.070 -8.579 1.00 92.19 98 ILE A N 1
ATOM 706 C CA . ILE A 1 98 ? -3.283 10.908 -9.393 1.00 92.19 98 ILE A CA 1
ATOM 707 C C . ILE A 1 98 ? -4.368 10.443 -10.381 1.00 92.19 98 ILE A C 1
ATOM 709 O O . ILE A 1 98 ? -4.191 9.419 -11.047 1.00 92.19 98 ILE A O 1
ATOM 713 N N . GLY A 1 99 ? -5.489 11.167 -10.481 1.00 94.25 99 GLY A N 1
ATOM 714 C CA . GLY A 1 99 ? -6.575 10.883 -11.423 1.00 94.25 99 GLY A CA 1
ATOM 715 C C . GLY A 1 99 ? -7.371 9.612 -11.110 1.00 94.25 99 GLY A C 1
ATOM 716 O O . GLY A 1 99 ? -7.796 8.906 -12.026 1.00 94.25 99 GLY A O 1
ATOM 717 N N . ILE A 1 100 ? -7.553 9.287 -9.829 1.00 94.50 100 ILE A N 1
ATOM 718 C CA . ILE A 1 100 ? -8.288 8.109 -9.362 1.00 94.50 100 ILE A CA 1
ATOM 719 C C . ILE A 1 100 ? -9.539 8.534 -8.588 1.00 94.50 100 ILE A C 1
ATOM 721 O O . ILE A 1 100 ? -9.480 9.350 -7.679 1.00 94.50 100 ILE A O 1
ATOM 725 N N . ASP A 1 101 ? -10.683 7.935 -8.918 1.00 91.75 101 ASP A N 1
ATOM 726 C CA . ASP A 1 101 ? -11.983 8.198 -8.286 1.00 91.75 101 ASP A CA 1
ATOM 727 C C . ASP A 1 101 ? -12.345 7.192 -7.177 1.00 91.75 101 ASP A C 1
ATOM 729 O O . ASP A 1 101 ? -13.285 7.431 -6.423 1.00 91.75 101 ASP A O 1
ATOM 733 N N . ARG A 1 102 ? -11.635 6.057 -7.085 1.00 90.56 102 ARG A N 1
ATOM 734 C CA . ARG A 1 102 ? -11.942 4.945 -6.165 1.00 90.56 102 ARG A CA 1
ATOM 735 C C . ARG A 1 102 ? -10.681 4.258 -5.655 1.00 90.56 102 ARG A C 1
ATOM 737 O O . ARG A 1 102 ? -9.759 4.028 -6.438 1.00 90.56 102 ARG A O 1
ATOM 744 N N . MET A 1 103 ? -10.641 3.900 -4.373 1.00 88.75 103 MET A N 1
ATOM 745 C CA . MET A 1 103 ? -9.444 3.309 -3.760 1.00 88.75 103 MET A CA 1
ATOM 746 C C . MET A 1 103 ? -9.051 1.975 -4.407 1.00 88.75 103 MET A C 1
ATOM 748 O O . MET A 1 103 ? -7.872 1.702 -4.595 1.00 88.75 103 MET A O 1
ATOM 752 N N . GLU A 1 104 ? -10.024 1.193 -4.869 1.00 86.12 104 GLU A N 1
ATOM 753 C CA . GLU A 1 104 ? -9.826 -0.105 -5.525 1.00 86.12 104 GLU A CA 1
ATOM 754 C C . GLU A 1 104 ? -9.086 0.015 -6.867 1.00 86.12 104 GLU A C 1
ATOM 756 O O . GLU A 1 104 ? -8.549 -0.961 -7.390 1.00 86.12 104 GLU A O 1
ATOM 761 N N . ARG A 1 105 ? -9.050 1.218 -7.458 1.00 90.38 105 ARG A N 1
ATOM 762 C CA . ARG A 1 105 ? -8.291 1.489 -8.685 1.00 90.38 105 ARG A CA 1
ATOM 763 C C . ARG A 1 105 ? -6.827 1.800 -8.412 1.00 90.38 105 ARG A C 1
ATOM 765 O O . ARG A 1 105 ? -6.054 1.808 -9.379 1.00 90.38 105 ARG A O 1
ATOM 772 N N . ILE A 1 106 ? -6.444 2.054 -7.163 1.00 91.81 106 ILE A N 1
ATOM 773 C CA . ILE A 1 106 ? -5.049 2.228 -6.768 1.00 91.81 106 ILE A CA 1
ATOM 774 C C . ILE A 1 106 ? -4.359 0.875 -6.897 1.00 91.81 106 ILE A C 1
ATOM 776 O O . ILE A 1 106 ? -4.840 -0.152 -6.433 1.00 91.81 106 ILE A O 1
ATOM 780 N N . GLY A 1 107 ? -3.210 0.862 -7.554 1.00 89.38 107 GLY A N 1
ATOM 781 C CA . GLY A 1 107 ? -2.400 -0.338 -7.653 1.00 89.38 107 GLY A CA 1
ATOM 782 C C . GLY A 1 107 ? -0.941 -0.002 -7.872 1.00 89.38 107 GLY A C 1
ATOM 783 O O . GLY A 1 107 ? -0.544 1.159 -7.957 1.00 89.38 107 GLY A O 1
ATOM 784 N N . ARG A 1 108 ? -0.137 -1.043 -8.083 1.00 88.06 108 ARG A N 1
ATOM 785 C CA . ARG A 1 108 ? 1.314 -0.920 -8.278 1.00 88.06 108 ARG A CA 1
ATOM 786 C C . ARG A 1 108 ? 1.700 0.041 -9.409 1.00 88.06 108 ARG A C 1
ATOM 788 O O . ARG A 1 108 ? 2.790 0.600 -9.397 1.00 88.06 108 ARG A O 1
ATOM 795 N N . ARG A 1 109 ? 0.808 0.266 -10.383 1.00 8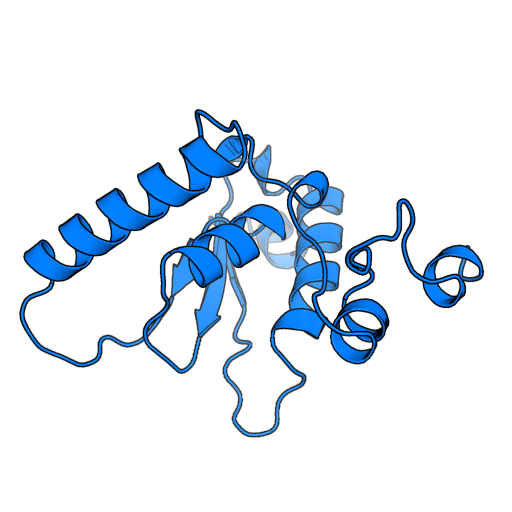9.25 109 ARG A N 1
ATOM 796 C CA . ARG A 1 109 ? 1.022 1.228 -11.476 1.00 89.25 109 ARG A CA 1
ATOM 797 C C . ARG A 1 109 ? 1.094 2.686 -11.002 1.00 89.25 109 ARG A C 1
ATOM 799 O O . ARG A 1 109 ? 1.708 3.493 -11.690 1.00 89.25 109 ARG A O 1
ATOM 806 N N . ASN A 1 110 ? 0.473 3.000 -9.869 1.00 91.62 110 ASN A N 1
ATOM 807 C CA . ASN A 1 110 ? 0.435 4.336 -9.278 1.00 91.62 110 ASN A CA 1
ATOM 808 C C . ASN A 1 110 ? 1.650 4.609 -8.387 1.00 91.62 110 ASN A C 1
ATOM 810 O O . ASN A 1 110 ? 1.920 5.759 -8.067 1.00 91.62 110 ASN A O 1
ATOM 814 N N . LEU A 1 111 ? 2.396 3.566 -8.015 1.00 91.69 111 LEU A N 1
ATOM 815 C CA . LEU A 1 111 ? 3.539 3.673 -7.122 1.00 91.69 111 LEU A CA 1
ATOM 816 C C . LEU A 1 111 ? 4.845 3.846 -7.900 1.00 91.69 111 LEU A C 1
ATOM 818 O O . LEU A 1 111 ? 5.099 3.174 -8.910 1.00 91.69 111 LEU A O 1
ATOM 822 N N . ARG A 1 112 ? 5.693 4.734 -7.385 1.00 92.44 112 ARG A N 1
ATOM 823 C CA . ARG A 1 112 ? 7.073 4.946 -7.824 1.00 92.44 112 ARG A CA 1
ATOM 824 C C . ARG A 1 112 ? 7.965 5.103 -6.597 1.00 92.44 112 ARG A C 1
ATOM 826 O O . ARG A 1 112 ? 7.532 5.636 -5.582 1.00 92.44 112 ARG A O 1
ATOM 833 N N . ALA A 1 113 ? 9.192 4.616 -6.702 1.00 93.31 113 ALA A N 1
ATOM 834 C CA . ALA A 1 113 ? 10.229 4.866 -5.717 1.00 93.31 113 ALA A CA 1
ATOM 835 C C . ALA A 1 113 ? 10.850 6.245 -5.971 1.00 93.31 113 ALA A C 1
ATOM 837 O O . ALA A 1 113 ? 11.082 6.616 -7.124 1.00 93.31 113 ALA A O 1
ATOM 838 N N . ASN A 1 114 ? 11.127 6.981 -4.896 1.00 93.31 114 ASN A N 1
ATOM 839 C CA . ASN A 1 114 ? 11.765 8.299 -4.966 1.00 93.31 114 ASN A CA 1
ATOM 840 C C . ASN A 1 114 ? 13.296 8.211 -4.953 1.00 93.31 114 ASN A C 1
ATOM 842 O O . ASN A 1 114 ? 13.970 9.160 -5.336 1.00 93.31 114 ASN A O 1
ATOM 846 N N . ASP A 1 115 ? 13.835 7.068 -4.540 1.00 93.50 115 ASP A N 1
ATOM 847 C CA . ASP A 1 115 ? 15.263 6.814 -4.423 1.00 93.50 115 ASP A CA 1
ATOM 848 C C . ASP A 1 115 ? 15.624 5.418 -4.949 1.00 93.50 115 ASP A C 1
ATOM 850 O O . ASP A 1 115 ? 14.777 4.522 -5.085 1.00 93.50 115 ASP A O 1
ATOM 854 N N . PHE A 1 116 ? 16.904 5.254 -5.283 1.00 93.31 116 PHE A N 1
ATOM 855 C CA . PHE A 1 116 ? 17.422 4.033 -5.886 1.00 93.31 116 PHE A CA 1
ATOM 856 C C . PHE A 1 116 ? 17.332 2.834 -4.938 1.00 93.31 116 PHE A C 1
ATOM 858 O O . PHE A 1 116 ? 16.969 1.750 -5.389 1.00 93.31 116 PHE A O 1
ATOM 865 N N . ASP A 1 117 ? 17.591 3.017 -3.640 1.00 90.81 117 ASP A N 1
ATOM 866 C CA . ASP A 1 117 ? 17.558 1.928 -2.658 1.00 90.81 117 ASP A CA 1
ATOM 867 C C . ASP A 1 117 ? 16.150 1.346 -2.546 1.00 90.81 117 ASP A C 1
ATOM 869 O O . ASP A 1 117 ? 15.953 0.132 -2.620 1.00 90.81 117 ASP A O 1
ATOM 873 N N . THR A 1 118 ? 15.143 2.212 -2.438 1.00 90.19 118 THR A N 1
ATOM 874 C CA . THR A 1 118 ? 13.736 1.819 -2.409 1.00 90.19 118 THR A CA 1
ATOM 875 C C . THR A 1 118 ? 13.345 1.119 -3.708 1.00 90.19 118 THR A C 1
ATOM 877 O O . THR A 1 118 ? 12.675 0.085 -3.661 1.00 90.19 118 THR A O 1
ATOM 880 N N . ALA A 1 119 ? 13.779 1.611 -4.874 1.00 91.56 119 ALA A N 1
ATOM 881 C CA . ALA A 1 119 ? 13.538 0.938 -6.154 1.00 91.56 119 ALA A CA 1
ATOM 882 C C . ALA A 1 119 ? 14.200 -0.453 -6.205 1.00 91.56 119 ALA A C 1
ATOM 884 O O . ALA A 1 119 ? 13.581 -1.423 -6.652 1.00 91.56 119 ALA A O 1
ATOM 885 N N . ALA A 1 120 ? 15.430 -0.565 -5.700 1.00 89.94 120 ALA A N 1
ATOM 886 C CA . ALA A 1 120 ? 16.212 -1.792 -5.678 1.00 89.94 120 ALA A CA 1
ATOM 887 C C . ALA A 1 120 ? 15.596 -2.862 -4.771 1.00 89.94 120 ALA A C 1
ATOM 889 O O . ALA A 1 120 ? 15.569 -4.017 -5.175 1.00 89.94 120 ALA A O 1
ATOM 890 N N . ILE A 1 121 ? 15.036 -2.503 -3.610 1.00 88.12 121 ILE A N 1
ATOM 891 C CA . ILE A 1 121 ? 14.436 -3.481 -2.680 1.00 88.12 121 ILE A CA 1
ATOM 892 C C . ILE A 1 121 ? 12.956 -3.776 -2.958 1.00 88.12 121 ILE A C 1
ATOM 894 O O . ILE A 1 121 ? 12.477 -4.860 -2.634 1.00 88.12 121 ILE A O 1
ATOM 898 N N . SER A 1 122 ? 12.216 -2.830 -3.547 1.00 86.56 122 SER A N 1
ATOM 899 C CA . SER A 1 122 ? 10.766 -2.972 -3.760 1.00 86.56 122 SER A CA 1
ATOM 900 C C . SER A 1 122 ? 10.386 -3.444 -5.172 1.00 86.56 122 SER A C 1
ATOM 902 O O . SER A 1 122 ? 9.239 -3.824 -5.437 1.00 86.56 122 SER A O 1
ATOM 904 N N . GLY A 1 123 ? 11.303 -3.343 -6.137 1.00 86.88 123 GLY A N 1
ATOM 905 C CA . GLY A 1 123 ? 11.008 -3.557 -7.555 1.00 86.88 123 GLY A CA 1
ATOM 906 C C . GLY A 1 123 ? 9.989 -2.569 -8.133 1.00 86.88 123 GLY A C 1
ATOM 907 O O . GLY A 1 123 ? 9.391 -2.839 -9.182 1.00 86.88 123 GLY A O 1
ATOM 908 N N . LEU A 1 124 ? 9.696 -1.470 -7.428 1.00 90.19 124 LEU A N 1
ATOM 909 C CA . LEU A 1 124 ? 8.948 -0.348 -7.983 1.00 90.19 124 LEU A CA 1
ATOM 910 C C . LEU A 1 124 ? 9.803 0.366 -9.032 1.00 90.19 124 LEU A C 1
ATOM 912 O O . LEU A 1 124 ? 11.030 0.278 -9.049 1.00 90.19 124 LEU A O 1
ATOM 916 N N . ARG A 1 125 ? 9.139 1.098 -9.925 1.00 92.50 125 ARG A N 1
ATOM 917 C CA . ARG A 1 125 ? 9.835 1.971 -10.874 1.00 92.50 125 ARG A CA 1
ATOM 918 C C . ARG A 1 125 ? 10.406 3.164 -10.125 1.00 92.50 125 ARG A C 1
ATOM 920 O O . ARG A 1 125 ? 9.673 3.787 -9.359 1.00 92.50 125 ARG A O 1
ATOM 927 N N . LEU A 1 126 ? 11.662 3.502 -10.386 1.00 94.56 126 LEU A N 1
ATOM 928 C CA . LEU A 1 126 ? 12.233 4.769 -9.940 1.00 94.56 126 LEU A CA 1
ATOM 929 C C . LEU A 1 126 ? 11.507 5.932 -10.638 1.00 94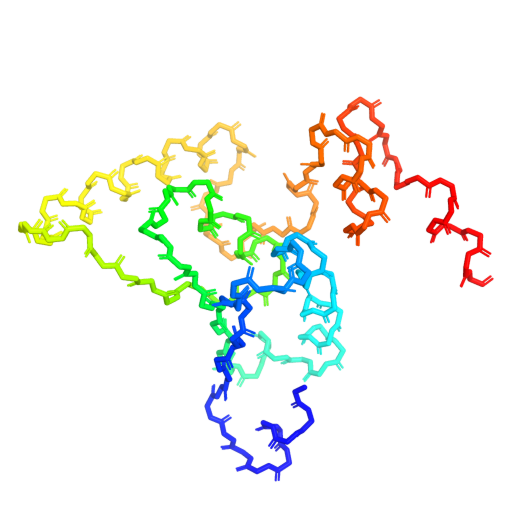.56 126 LEU A C 1
ATOM 931 O O . LEU A 1 126 ? 11.013 5.794 -11.765 1.00 94.56 126 LEU A O 1
ATOM 935 N N . ILE A 1 127 ? 11.392 7.077 -9.974 1.00 93.38 127 ILE A N 1
ATOM 936 C CA . ILE A 1 127 ? 10.873 8.290 -10.606 1.00 93.38 127 ILE A CA 1
ATOM 937 C C . ILE A 1 127 ? 11.713 8.644 -11.847 1.00 93.38 127 ILE A C 1
ATOM 939 O O . ILE A 1 127 ? 12.929 8.475 -11.858 1.00 93.38 127 ILE A O 1
ATOM 943 N N . GLY A 1 128 ? 11.052 9.043 -12.937 1.00 91.69 128 GLY A N 1
ATOM 944 C CA . GLY A 1 128 ? 11.699 9.260 -14.239 1.00 91.69 128 GLY A CA 1
ATOM 945 C C . GLY A 1 128 ? 11.993 7.991 -15.056 1.00 91.69 128 GLY A C 1
ATOM 946 O O . GLY A 1 128 ? 12.395 8.110 -16.206 1.00 91.69 128 GLY A O 1
ATOM 947 N N . TYR A 1 129 ? 11.758 6.787 -14.517 1.00 92.19 129 TYR A N 1
ATOM 948 C CA . TYR A 1 129 ? 11.954 5.522 -15.238 1.00 92.19 129 TYR A CA 1
ATOM 949 C C . TYR A 1 129 ? 10.618 4.884 -15.632 1.00 92.19 129 TYR A C 1
ATOM 951 O O . TYR A 1 129 ? 9.713 4.739 -14.809 1.00 92.19 129 TYR A O 1
ATOM 959 N N . ASP A 1 130 ? 10.495 4.402 -16.867 1.00 89.00 130 ASP A N 1
ATOM 960 C CA . ASP A 1 130 ? 9.273 3.716 -17.320 1.00 89.00 130 ASP A CA 1
ATOM 961 C C . ASP A 1 130 ? 9.203 2.242 -16.911 1.00 89.00 130 ASP A C 1
ATOM 963 O O . ASP A 1 130 ? 8.122 1.645 -16.855 1.00 89.00 130 ASP A O 1
ATOM 967 N N . ARG A 1 131 ? 10.352 1.646 -16.578 1.00 89.81 131 ARG A N 1
ATOM 968 C CA . ARG A 1 131 ? 10.493 0.237 -16.193 1.00 89.81 131 ARG A CA 1
ATOM 969 C C . ARG A 1 131 ? 11.220 0.106 -14.848 1.00 89.81 131 ARG A C 1
ATOM 971 O O . ARG A 1 131 ? 11.938 1.028 -14.463 1.00 89.81 131 ARG A O 1
ATOM 978 N N . PRO A 1 132 ? 11.014 -0.998 -14.102 1.00 90.19 132 PRO A N 1
ATOM 979 C CA . PRO A 1 132 ? 11.822 -1.301 -12.923 1.00 90.19 132 PRO A CA 1
ATOM 980 C C . PRO A 1 132 ? 13.316 -1.363 -13.266 1.00 90.19 132 PRO A C 1
ATOM 982 O O . PRO A 1 132 ? 13.681 -1.527 -14.432 1.00 90.19 132 PRO A O 1
ATOM 985 N N . LEU A 1 133 ? 14.175 -1.257 -12.248 1.00 90.62 133 LEU A N 1
ATOM 986 C CA . LEU A 1 133 ? 15.623 -1.381 -12.430 1.00 90.62 133 LEU A CA 1
ATOM 987 C C . LEU A 1 133 ? 15.981 -2.720 -13.092 1.00 90.62 133 LEU A C 1
ATOM 989 O O . LEU A 1 133 ? 15.345 -3.738 -12.822 1.00 90.62 133 LEU A O 1
ATOM 993 N N . LYS A 1 134 ? 17.034 -2.724 -13.918 1.00 88.69 134 LYS A N 1
ATOM 994 C CA . LYS A 1 134 ? 17.451 -3.880 -14.731 1.00 88.69 134 LYS A CA 1
ATOM 995 C C . LYS A 1 134 ? 17.612 -5.175 -13.920 1.00 88.69 134 LYS A C 1
ATOM 997 O O . LYS A 1 134 ? 17.165 -6.223 -14.368 1.00 88.69 134 LYS A O 1
ATOM 1002 N N . MET A 1 135 ? 18.128 -5.081 -12.692 1.00 87.00 135 MET A N 1
ATOM 1003 C CA . MET A 1 135 ? 18.263 -6.220 -11.770 1.00 87.00 135 MET A CA 1
ATOM 1004 C C . MET A 1 135 ? 16.956 -7.003 -11.550 1.00 87.00 135 MET A C 1
ATOM 1006 O O . MET A 1 135 ? 17.001 -8.198 -11.311 1.00 87.00 135 MET A O 1
ATOM 1010 N N . TRP A 1 136 ? 15.791 -6.355 -11.658 1.00 82.19 136 TRP A N 1
ATOM 1011 C CA . TRP A 1 136 ? 14.480 -6.999 -11.525 1.00 82.19 136 TRP A CA 1
ATOM 1012 C C . TRP A 1 136 ? 13.967 -7.629 -12.826 1.00 82.19 136 TRP A C 1
ATOM 1014 O O . TRP A 1 136 ? 13.018 -8.410 -12.791 1.00 82.19 136 TRP A O 1
ATOM 1024 N N . LEU A 1 137 ? 14.544 -7.265 -13.972 1.00 77.06 137 LEU A N 1
ATOM 1025 C CA . LEU A 1 137 ? 14.191 -7.802 -15.289 1.00 77.06 137 LEU A CA 1
ATOM 1026 C C . LEU A 1 137 ? 15.038 -9.027 -15.640 1.00 77.06 137 LEU A C 1
ATOM 1028 O O . LEU A 1 137 ? 14.517 -9.956 -16.248 1.00 77.06 137 LEU A O 1
ATOM 1032 N N . ASP A 1 138 ? 16.301 -9.030 -15.212 1.00 76.38 138 ASP A N 1
ATOM 1033 C CA . ASP A 1 138 ? 17.273 -10.092 -15.495 1.00 76.38 138 ASP A CA 1
ATOM 1034 C C . ASP A 1 138 ? 17.077 -11.346 -14.608 1.00 76.38 138 ASP A C 1
ATOM 1036 O O . ASP A 1 138 ? 17.718 -12.365 -14.832 1.00 76.38 138 ASP A O 1
ATOM 1040 N N . LEU A 1 139 ? 16.189 -11.288 -13.605 1.00 59.38 139 LEU A N 1
ATOM 1041 C CA . LEU A 1 139 ? 15.840 -12.404 -12.705 1.00 59.38 139 LEU A CA 1
ATOM 1042 C C . LEU A 1 139 ? 14.736 -13.332 -13.261 1.00 59.38 139 LEU A C 1
ATOM 1044 O O . LEU A 1 139 ? 14.155 -14.108 -12.499 1.00 59.38 139 LEU A O 1
ATOM 1048 N N . ARG A 1 140 ? 14.392 -13.214 -14.548 1.00 52.03 140 ARG A N 1
ATOM 1049 C CA . ARG A 1 140 ? 13.386 -14.049 -15.223 1.00 52.03 140 ARG A CA 1
ATOM 1050 C C . ARG A 1 140 ? 14.001 -15.196 -16.001 1.00 52.03 140 ARG A C 1
ATOM 1052 O O . ARG A 1 140 ? 15.023 -14.956 -16.674 1.00 52.03 140 ARG A O 1
#

Sequence (140 aa):
FRLVMDLDLDGAVVECATPNGSRLAAALPKIGLASKAMGIGTTGKFIFIETMNEPDAKDMLVAIGSGCTGLIAPTSGGDLPPKLVKLESELRGWMKEIGIDRMERIGRRNLRANDFDTAAISGLRLIGYDRPLKMWLDLR

Secondary structure (DSSP, 8-state):
-HHHHHTT-SEEEEE---TT---HHHHHHHHHHHHHHTTTTTTT-EEEEE-SS---HHHHHHHHHTT-SEEE----SS-HHHHHHHHHHHHHHHHHHTT-SSGGG--GGG-EESSHHHHHHH-PEETT-SS--GGGTTT-